Protein AF-A0A534E4X6-F1 (afdb_monomer_lite)

Secondary structure (DSSP, 8-state):
-HHHHHHHHHHHHHHHHHHHHHHHHHHHT---HHHHHHT--HHHHHHHHHHHHHTTS-HHHHHHHHHS-TTHHHHHHHHHHHHHHHHHHHHTT-HHHHHHHHHHHHHHHHHHHHHHHTT-

Structure (mmCIF, N/CA/C/O backbone):
data_AF-A0A534E4X6-F1
#
_entry.id   AF-A0A534E4X6-F1
#
loop_
_atom_site.group_PDB
_atom_site.id
_atom_site.type_symbol
_atom_site.label_atom_id
_atom_site.label_alt_id
_atom_site.label_comp_id
_atom_site.label_asym_id
_atom_site.label_entity_id
_atom_site.label_seq_id
_atom_site.pdbx_PDB_ins_code
_atom_site.Cartn_x
_atom_site.Cartn_y
_atom_site.Cartn_z
_atom_site.occupancy
_atom_site.B_iso_or_equiv
_atom_site.auth_seq_id
_atom_site.auth_comp_id
_atom_site.auth_asym_id
_atom_site.auth_atom_id
_atom_site.pdbx_PDB_model_num
ATOM 1 N N . LEU A 1 1 ? 14.906 -13.071 -21.794 1.00 52.59 1 LEU A N 1
ATOM 2 C CA . LEU A 1 1 ? 15.607 -12.739 -20.536 1.00 52.59 1 LEU A CA 1
ATOM 3 C C . LEU A 1 1 ? 15.010 -11.448 -19.985 1.00 52.59 1 LEU A C 1
ATOM 5 O O . LEU A 1 1 ? 14.473 -11.497 -18.891 1.00 52.59 1 LEU A O 1
ATOM 9 N N . ASP A 1 2 ? 14.875 -10.415 -20.819 1.00 65.81 2 ASP A N 1
ATOM 10 C CA . ASP A 1 2 ? 14.233 -9.127 -20.490 1.00 65.81 2 ASP A CA 1
ATOM 11 C C . ASP A 1 2 ? 12.838 -9.220 -19.836 1.00 65.81 2 ASP A C 1
ATOM 13 O O . ASP A 1 2 ? 12.591 -8.558 -18.834 1.00 65.81 2 ASP A O 1
ATOM 17 N N . ASP A 1 3 ? 11.932 -10.080 -20.322 1.00 69.00 3 ASP A N 1
ATOM 18 C CA . ASP A 1 3 ? 10.583 -10.203 -19.734 1.00 69.00 3 ASP A CA 1
ATOM 19 C C . ASP A 1 3 ? 10.567 -10.785 -18.314 1.00 69.00 3 ASP A C 1
ATOM 21 O O . ASP A 1 3 ? 9.696 -10.452 -17.509 1.00 69.00 3 ASP A O 1
ATOM 25 N N . HIS A 1 4 ? 11.515 -11.670 -18.003 1.00 72.75 4 HIS A N 1
ATOM 26 C CA . HIS A 1 4 ? 11.603 -12.308 -16.693 1.00 72.75 4 HIS A CA 1
ATOM 27 C C . HIS A 1 4 ? 12.155 -11.330 -15.654 1.00 72.75 4 HIS A C 1
ATOM 29 O O . HIS A 1 4 ? 11.580 -11.189 -14.574 1.00 72.75 4 HIS A O 1
ATOM 35 N N . ASP A 1 5 ? 13.212 -10.602 -16.011 1.00 69.12 5 ASP A N 1
ATOM 36 C CA . ASP A 1 5 ? 13.829 -9.604 -15.137 1.00 69.12 5 ASP A CA 1
ATOM 37 C C . ASP A 1 5 ? 12.888 -8.411 -14.920 1.00 69.12 5 ASP A C 1
ATOM 39 O O . ASP A 1 5 ? 12.752 -7.930 -13.794 1.00 69.12 5 ASP A O 1
ATOM 43 N N . ARG A 1 6 ? 12.120 -8.027 -15.951 1.00 70.94 6 ARG A N 1
ATOM 44 C CA . ARG A 1 6 ? 11.028 -7.049 -15.848 1.00 70.94 6 ARG A CA 1
ATOM 45 C C . ARG A 1 6 ? 9.945 -7.485 -14.865 1.00 70.94 6 ARG A C 1
ATOM 47 O O . ARG A 1 6 ? 9.512 -6.692 -14.032 1.00 70.94 6 ARG A O 1
ATOM 54 N N . LEU A 1 7 ? 9.498 -8.739 -14.938 1.00 76.06 7 LEU A N 1
ATOM 55 C CA . LEU A 1 7 ? 8.456 -9.253 -14.046 1.00 76.06 7 LEU A CA 1
ATOM 56 C C . LEU A 1 7 ? 8.944 -9.341 -12.592 1.00 76.06 7 LEU A C 1
ATOM 58 O O . LEU A 1 7 ? 8.198 -9.006 -11.672 1.00 76.06 7 LEU A O 1
A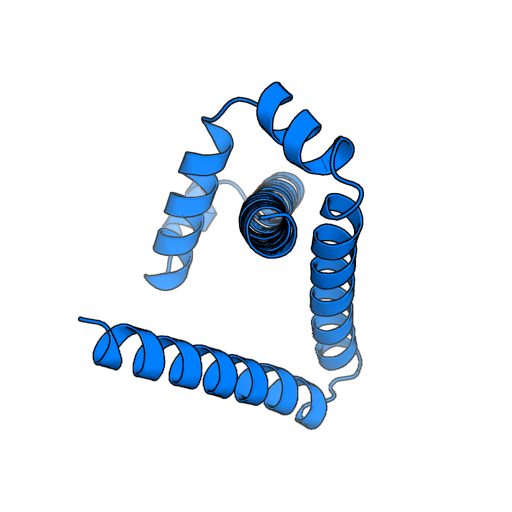TOM 62 N N . ILE A 1 8 ? 10.193 -9.759 -12.378 1.00 75.75 8 ILE A N 1
ATOM 63 C CA . ILE A 1 8 ? 10.810 -9.784 -11.047 1.00 75.75 8 ILE A CA 1
ATOM 64 C C . ILE A 1 8 ? 10.920 -8.370 -10.481 1.00 75.75 8 ILE A C 1
ATOM 66 O O . ILE A 1 8 ? 10.490 -8.142 -9.350 1.00 75.75 8 ILE A O 1
ATOM 70 N N . ALA A 1 9 ? 11.428 -7.420 -11.269 1.00 74.44 9 ALA A N 1
ATOM 71 C CA . ALA A 1 9 ? 11.519 -6.019 -10.879 1.00 74.44 9 ALA A CA 1
ATOM 72 C C . ALA A 1 9 ? 10.148 -5.437 -10.515 1.00 74.44 9 ALA A C 1
ATOM 74 O O . ALA A 1 9 ? 10.013 -4.795 -9.477 1.00 74.44 9 ALA A O 1
ATOM 75 N N . TYR A 1 10 ? 9.118 -5.729 -11.311 1.00 73.31 10 TYR A N 1
ATOM 76 C CA . TYR A 1 10 ? 7.752 -5.281 -11.052 1.00 73.31 10 TYR A CA 1
ATOM 77 C C . TYR A 1 10 ? 7.193 -5.848 -9.738 1.00 73.31 10 TYR A C 1
ATOM 79 O O . TYR A 1 10 ? 6.637 -5.111 -8.926 1.00 73.31 10 TYR A O 1
ATOM 87 N N . VAL A 1 11 ? 7.337 -7.157 -9.502 1.00 79.69 11 VAL A N 1
ATOM 88 C CA . VAL A 1 11 ? 6.803 -7.812 -8.295 1.00 79.69 11 VAL A CA 1
ATOM 89 C C . VAL A 1 11 ? 7.547 -7.358 -7.040 1.00 79.69 11 VAL A C 1
ATOM 91 O O . VAL A 1 11 ? 6.908 -7.085 -6.021 1.00 79.69 11 VAL A O 1
ATOM 94 N N . LEU A 1 12 ? 8.877 -7.252 -7.109 1.00 79.25 12 LEU A N 1
ATOM 95 C CA . LEU A 1 12 ? 9.684 -6.740 -6.005 1.00 79.25 12 LEU A CA 1
ATOM 96 C C . LEU A 1 12 ? 9.355 -5.269 -5.740 1.00 79.25 12 LEU A C 1
ATOM 98 O O . LEU A 1 12 ? 9.016 -4.935 -4.606 1.00 79.25 12 LEU A O 1
ATOM 102 N N . GLY A 1 13 ? 9.376 -4.410 -6.760 1.00 84.12 13 GLY A N 1
ATOM 103 C CA . GLY A 1 13 ? 9.045 -2.988 -6.635 1.00 84.12 13 GLY A CA 1
ATOM 104 C C . GLY A 1 13 ? 7.668 -2.766 -6.010 1.00 84.12 13 GLY A C 1
ATOM 105 O O . GLY A 1 13 ? 7.549 -2.043 -5.018 1.00 84.12 13 GLY A O 1
ATOM 106 N N . LEU A 1 14 ? 6.648 -3.486 -6.491 1.00 88.75 14 LEU A N 1
ATOM 107 C CA . LEU A 1 14 ? 5.281 -3.400 -5.974 1.00 88.75 14 LEU A CA 1
ATOM 108 C C . LEU A 1 14 ? 5.175 -3.821 -4.500 1.00 88.75 14 LEU A C 1
ATOM 110 O O . LEU A 1 14 ? 4.545 -3.125 -3.703 1.00 88.75 14 LEU A O 1
ATOM 114 N N . SER A 1 15 ? 5.777 -4.955 -4.126 1.00 89.19 15 SER A N 1
ATOM 115 C CA . SER A 1 15 ? 5.681 -5.486 -2.759 1.00 89.19 15 SER A CA 1
ATOM 116 C C . SER A 1 15 ? 6.339 -4.557 -1.738 1.00 89.19 15 SER A C 1
ATOM 118 O O . SER A 1 15 ? 5.773 -4.310 -0.671 1.00 89.19 15 SER A O 1
ATOM 120 N N . HIS A 1 16 ? 7.512 -4.004 -2.056 1.00 91.31 16 HIS A N 1
ATOM 121 C CA . HIS A 1 16 ? 8.195 -3.070 -1.159 1.00 91.31 16 HIS A CA 1
ATOM 122 C C . HIS A 1 16 ? 7.462 -1.732 -1.096 1.00 91.31 16 HIS A C 1
ATOM 124 O O . HIS A 1 16 ? 7.225 -1.232 0.001 1.00 91.31 16 HIS A O 1
ATOM 130 N N . ALA A 1 17 ? 7.015 -1.197 -2.239 1.00 92.06 17 ALA A N 1
ATOM 131 C CA . ALA A 1 17 ? 6.244 0.045 -2.284 1.00 92.06 17 ALA A CA 1
ATOM 132 C C . ALA A 1 17 ? 4.985 -0.024 -1.410 1.00 92.06 17 ALA A C 1
ATOM 134 O O . ALA A 1 17 ? 4.724 0.895 -0.635 1.00 92.06 17 ALA A O 1
ATOM 135 N N . LEU A 1 18 ? 4.237 -1.131 -1.491 1.00 95.06 18 LEU A N 1
ATOM 136 C CA . LEU A 1 18 ? 3.045 -1.352 -0.672 1.00 95.06 18 LEU A CA 1
ATOM 137 C C . LEU A 1 18 ? 3.369 -1.305 0.824 1.00 95.06 18 LEU A C 1
ATOM 139 O O . LEU A 1 18 ? 2.666 -0.641 1.581 1.00 95.06 18 LEU A O 1
ATOM 143 N N . ASN A 1 19 ? 4.422 -2.002 1.252 1.00 95.00 19 ASN A N 1
ATOM 144 C CA . ASN A 1 19 ? 4.795 -2.055 2.663 1.00 95.00 19 ASN A CA 1
ATOM 145 C C . ASN A 1 19 ? 5.323 -0.712 3.174 1.00 95.00 19 ASN A C 1
ATOM 147 O O . ASN A 1 19 ? 4.957 -0.317 4.279 1.00 95.00 19 ASN A O 1
ATOM 151 N N . ILE A 1 20 ? 6.105 0.005 2.360 1.00 93.94 20 ILE A N 1
ATOM 152 C CA . ILE A 1 20 ? 6.582 1.355 2.681 1.00 93.94 20 ILE A CA 1
ATOM 153 C C . ILE A 1 20 ? 5.398 2.303 2.861 1.00 93.94 20 ILE A C 1
ATOM 155 O O . ILE A 1 20 ? 5.263 2.925 3.911 1.00 93.94 20 ILE A O 1
ATOM 159 N N . ALA A 1 21 ? 4.480 2.350 1.893 1.00 94.31 21 ALA A N 1
ATOM 160 C CA . ALA A 1 21 ? 3.276 3.170 2.000 1.00 94.31 21 ALA A CA 1
ATOM 161 C C . ALA A 1 21 ? 2.431 2.797 3.233 1.00 94.31 21 ALA A C 1
ATOM 163 O O . ALA A 1 21 ? 1.923 3.678 3.927 1.00 94.31 21 ALA A O 1
ATOM 164 N N . PHE A 1 22 ? 2.310 1.500 3.531 1.00 94.00 22 PHE A N 1
ATOM 165 C CA . PHE A 1 22 ? 1.554 1.000 4.676 1.00 94.00 22 PHE A CA 1
ATOM 166 C C . PHE A 1 22 ? 2.146 1.446 6.018 1.00 94.00 22 PHE A C 1
ATOM 168 O O . PHE A 1 22 ? 1.425 2.040 6.823 1.00 94.00 22 PHE A O 1
ATOM 175 N N . PHE A 1 23 ? 3.438 1.207 6.275 1.00 92.31 23 PHE A N 1
ATOM 176 C CA . PHE A 1 23 ? 4.030 1.613 7.553 1.00 92.31 23 PHE A CA 1
ATOM 177 C C . PHE A 1 23 ? 4.149 3.137 7.678 1.00 92.31 23 PHE A C 1
ATOM 179 O O . PHE A 1 23 ? 4.058 3.649 8.793 1.00 92.31 23 PHE A O 1
ATOM 186 N N . THR A 1 24 ? 4.293 3.871 6.566 1.00 93.38 24 THR A N 1
ATOM 187 C CA . THR A 1 24 ? 4.291 5.341 6.573 1.00 93.38 24 THR A CA 1
ATOM 188 C C . THR A 1 24 ? 2.925 5.865 6.996 1.00 93.38 24 THR A C 1
ATOM 190 O O . THR A 1 24 ? 2.846 6.661 7.927 1.00 93.38 24 THR A O 1
ATOM 193 N N . ALA A 1 25 ? 1.839 5.353 6.406 1.00 92.12 25 ALA A N 1
ATOM 194 C CA . ALA A 1 25 ? 0.483 5.736 6.795 1.00 92.12 25 ALA A CA 1
ATOM 195 C C . ALA A 1 25 ? 0.189 5.413 8.271 1.00 92.12 25 ALA A C 1
ATOM 197 O O . ALA A 1 25 ? -0.447 6.209 8.962 1.00 92.12 25 ALA A O 1
ATOM 198 N N . LEU A 1 26 ? 0.676 4.275 8.781 1.00 88.75 26 LEU A N 1
ATOM 199 C CA . LEU A 1 26 ? 0.559 3.935 10.202 1.00 88.75 26 LEU A CA 1
ATOM 200 C C . LEU A 1 26 ? 1.327 4.921 11.090 1.00 88.75 26 LEU A C 1
ATOM 202 O O . LEU A 1 26 ? 0.753 5.435 12.050 1.00 88.75 26 LEU A O 1
ATOM 206 N N . ALA A 1 27 ? 2.589 5.210 10.768 1.00 88.69 27 ALA A N 1
ATOM 207 C CA . ALA A 1 27 ? 3.420 6.131 11.539 1.00 88.69 27 ALA A CA 1
ATOM 208 C C . ALA A 1 27 ? 2.840 7.557 11.566 1.00 88.69 27 ALA A C 1
ATOM 210 O O . ALA A 1 27 ? 2.861 8.214 12.606 1.00 88.69 27 ALA A O 1
ATOM 211 N N . GLU A 1 28 ? 2.277 8.017 10.447 1.00 90.25 28 GLU A N 1
ATOM 212 C CA . GLU A 1 28 ? 1.682 9.352 10.308 1.00 90.25 28 GLU A CA 1
ATOM 213 C C . GLU A 1 28 ? 0.265 9.458 10.890 1.00 90.25 28 GLU A C 1
ATOM 215 O O . GLU A 1 28 ? -0.181 10.558 11.213 1.00 90.25 28 GLU A O 1
ATOM 220 N N . SER A 1 29 ? -0.440 8.337 11.082 1.00 83.62 29 SER A N 1
ATOM 221 C CA . SER A 1 29 ? -1.795 8.330 11.657 1.00 83.62 29 SER A CA 1
ATOM 222 C C . SER A 1 29 ? -1.862 8.846 13.100 1.00 83.62 29 SER A C 1
ATOM 224 O O . SER A 1 29 ? -2.940 9.184 13.587 1.00 83.62 29 SER A O 1
ATOM 226 N N . GLY A 1 30 ? -0.725 8.884 13.806 1.00 73.00 30 GLY A N 1
ATOM 227 C CA . GLY A 1 30 ? -0.657 9.245 15.222 1.00 73.00 30 GLY A CA 1
ATOM 228 C C . GLY A 1 30 ? -1.221 8.178 16.169 1.00 73.00 30 GLY A C 1
ATOM 229 O O . GLY A 1 30 ? -1.222 8.387 17.384 1.00 73.00 30 GLY A O 1
ATOM 230 N N . GLU A 1 31 ? -1.676 7.029 15.655 1.00 72.31 31 GLU A N 1
ATOM 231 C CA . GLU A 1 31 ? -2.061 5.889 16.485 1.00 72.31 31 GLU A CA 1
ATOM 232 C C . GLU A 1 31 ? -0.810 5.246 17.098 1.00 72.31 31 GLU A C 1
ATOM 234 O O . GLU A 1 31 ? 0.142 4.874 16.412 1.00 72.31 31 GLU A O 1
ATOM 239 N N . ALA A 1 32 ? -0.794 5.109 18.424 1.00 63.34 32 ALA A N 1
ATOM 240 C CA . ALA A 1 32 ? 0.352 4.540 19.119 1.00 63.34 32 ALA A CA 1
ATOM 241 C C . ALA A 1 32 ? 0.494 3.041 18.787 1.00 63.34 32 ALA A C 1
ATOM 243 O O . ALA A 1 32 ? -0.468 2.282 18.925 1.00 63.34 32 ALA A O 1
ATOM 244 N N . ALA A 1 33 ? 1.707 2.587 18.451 1.00 62.78 33 ALA A N 1
ATOM 245 C CA . ALA A 1 33 ? 2.012 1.173 18.188 1.00 62.78 33 ALA A CA 1
ATOM 246 C C . ALA A 1 33 ? 1.461 0.183 19.251 1.00 62.78 33 ALA A C 1
ATOM 248 O O . ALA A 1 33 ? 0.925 -0.857 18.864 1.00 62.78 33 ALA A O 1
ATOM 249 N N . PRO A 1 34 ? 1.469 0.494 20.569 1.00 61.62 34 PRO A N 1
ATOM 250 C CA . PRO A 1 34 ? 0.860 -0.372 21.584 1.00 61.62 34 PRO A CA 1
ATOM 251 C C . PRO A 1 34 ? -0.661 -0.536 21.450 1.00 61.62 34 PRO A C 1
ATOM 253 O O . PRO A 1 34 ? -1.205 -1.564 21.842 1.00 61.62 34 PRO A O 1
ATOM 256 N N . LYS A 1 35 ? -1.359 0.468 20.912 1.00 65.50 35 LYS A N 1
ATOM 257 C CA . LYS A 1 35 ? -2.816 0.464 20.733 1.00 65.50 35 LYS A CA 1
ATOM 258 C C . LYS A 1 35 ? -3.217 -0.328 19.485 1.00 65.50 35 LYS A C 1
ATOM 260 O O . LYS A 1 35 ? -4.185 -1.079 19.534 1.00 65.50 35 LYS A O 1
ATOM 265 N N . LEU A 1 36 ? -2.417 -0.248 18.418 1.00 66.62 36 LEU A N 1
ATOM 266 C CA . LEU A 1 36 ? -2.569 -1.085 17.221 1.00 66.62 36 LEU A CA 1
ATOM 267 C C . LEU A 1 36 ? -2.364 -2.575 17.539 1.00 66.62 36 LEU A C 1
ATOM 269 O O . LEU A 1 36 ? -3.170 -3.400 17.119 1.00 66.62 36 LEU A O 1
ATOM 273 N N . ALA A 1 37 ? -1.362 -2.910 18.361 1.00 62.94 37 ALA A N 1
ATOM 274 C CA . ALA A 1 37 ? -1.118 -4.284 18.809 1.00 62.94 37 ALA A CA 1
ATOM 275 C C . ALA A 1 37 ? -2.281 -4.872 19.636 1.00 62.94 37 ALA A C 1
ATOM 277 O O . ALA A 1 37 ? -2.532 -6.072 19.591 1.00 62.94 37 ALA A O 1
ATOM 278 N N . GLN A 1 38 ? -3.026 -4.039 20.373 1.00 64.44 38 GLN A N 1
ATOM 279 C CA . GLN A 1 38 ? -4.204 -4.478 21.138 1.00 64.44 38 GLN A CA 1
ATOM 280 C C . GLN A 1 38 ? -5.457 -4.673 20.276 1.00 64.44 38 GLN A C 1
ATOM 282 O O . GLN A 1 38 ? -6.354 -5.418 20.664 1.00 64.44 38 GLN A O 1
ATOM 287 N N . MET A 1 39 ? -5.532 -4.016 19.118 1.00 63.78 39 MET A N 1
ATOM 288 C CA . MET A 1 39 ? -6.640 -4.143 18.162 1.00 63.78 39 MET A CA 1
ATOM 289 C C . MET A 1 39 ? -6.385 -5.228 17.111 1.00 63.78 39 MET A C 1
ATOM 291 O O . MET A 1 39 ? -7.132 -5.332 16.135 1.00 63.78 39 MET A O 1
ATOM 295 N N . SER A 1 40 ? -5.317 -6.007 17.286 1.00 63.31 40 SER A N 1
ATOM 296 C CA . SER A 1 40 ? -4.800 -6.814 16.204 1.00 63.31 40 SER A CA 1
ATOM 297 C C . SER A 1 40 ? -5.712 -7.983 15.851 1.00 63.31 40 SER A C 1
ATOM 299 O O . SER A 1 40 ? -6.178 -8.745 16.700 1.00 63.31 40 SER A O 1
ATOM 301 N N . SER A 1 41 ? -5.973 -8.101 14.554 1.00 78.88 41 SER A N 1
ATOM 302 C CA . SER A 1 41 ? -6.577 -9.282 13.953 1.00 78.88 41 SER A CA 1
ATOM 303 C C . SER A 1 41 ? -5.472 -10.139 13.349 1.00 78.88 41 SER A C 1
ATOM 305 O O . SER A 1 41 ? -4.441 -9.619 12.929 1.00 78.88 41 SER A O 1
ATOM 307 N N . THR A 1 42 ? -5.722 -11.439 13.196 1.00 84.19 42 THR A N 1
ATOM 308 C CA . THR A 1 42 ? -4.758 -12.378 12.594 1.00 84.19 42 THR A CA 1
ATOM 309 C C . THR A 1 42 ? -4.231 -11.924 11.228 1.00 84.19 42 THR A C 1
ATOM 311 O O . THR A 1 42 ? -3.088 -12.202 10.883 1.00 84.19 42 THR A O 1
ATOM 314 N N . THR A 1 43 ? -5.045 -11.212 10.441 1.00 86.69 43 THR A N 1
ATOM 315 C CA . THR A 1 43 ? -4.631 -10.675 9.133 1.00 86.69 43 THR A CA 1
ATOM 316 C C . THR A 1 43 ? -3.775 -9.417 9.270 1.00 86.69 43 THR A C 1
ATOM 318 O O . THR A 1 43 ? -2.826 -9.240 8.510 1.00 86.69 43 THR A O 1
ATOM 321 N N . PHE A 1 44 ? -4.090 -8.549 10.235 1.00 87.19 44 PHE A N 1
ATOM 322 C CA . PHE A 1 44 ? -3.312 -7.337 10.483 1.00 87.19 44 PHE A CA 1
ATOM 323 C C . PHE A 1 44 ? -1.913 -7.669 11.014 1.00 87.19 44 PHE A C 1
ATOM 325 O O . PHE A 1 44 ? -0.943 -7.134 10.483 1.00 87.19 44 PHE A O 1
ATOM 332 N N . ASP A 1 45 ? -1.797 -8.604 11.965 1.00 87.62 45 ASP A N 1
ATOM 333 C CA . ASP A 1 45 ? -0.498 -9.091 12.456 1.00 87.62 45 ASP A CA 1
ATOM 334 C C . ASP A 1 45 ? 0.367 -9.633 11.316 1.00 87.62 45 ASP A C 1
ATOM 336 O O . ASP A 1 45 ? 1.514 -9.225 11.155 1.00 87.62 45 ASP A O 1
ATOM 340 N N . ALA A 1 46 ? -0.204 -10.486 10.459 1.00 91.50 46 ALA A N 1
ATOM 341 C CA . ALA A 1 46 ? 0.529 -11.052 9.331 1.00 91.50 46 ALA A CA 1
ATOM 342 C C . ALA A 1 46 ? 1.059 -9.968 8.373 1.00 91.50 46 ALA A C 1
ATOM 344 O O . ALA A 1 46 ? 2.183 -10.074 7.878 1.00 91.50 46 ALA A O 1
ATOM 345 N N . GLN A 1 47 ? 0.276 -8.914 8.118 1.00 92.56 47 GLN A N 1
ATOM 346 C CA . GLN A 1 47 ? 0.718 -7.791 7.290 1.00 92.56 47 GLN A CA 1
ATOM 347 C C . GLN A 1 47 ? 1.798 -6.956 7.991 1.00 92.56 47 GLN A C 1
ATOM 349 O O . GLN A 1 47 ? 2.774 -6.554 7.354 1.00 92.56 47 GLN A O 1
ATOM 354 N N . LEU A 1 48 ? 1.655 -6.715 9.296 1.00 90.75 48 LEU A N 1
ATOM 355 C CA . LEU A 1 48 ? 2.640 -5.987 10.090 1.00 90.75 48 LEU A CA 1
ATOM 356 C C . LEU A 1 48 ? 3.977 -6.738 10.168 1.00 90.75 48 LEU A C 1
ATOM 358 O O . LEU A 1 48 ? 5.029 -6.104 10.107 1.00 90.75 48 LEU A O 1
ATOM 362 N N . ASP A 1 49 ? 3.960 -8.069 10.213 1.00 92.00 49 ASP A N 1
ATOM 363 C CA . ASP A 1 49 ? 5.164 -8.905 10.161 1.00 92.00 49 ASP A CA 1
ATOM 364 C C . ASP A 1 49 ? 5.891 -8.804 8.812 1.00 92.00 49 ASP A C 1
ATOM 366 O O . ASP A 1 49 ? 7.122 -8.865 8.743 1.00 92.00 49 ASP A O 1
ATOM 370 N N . VAL A 1 50 ? 5.157 -8.669 7.703 1.00 94.38 50 VAL A N 1
ATOM 371 C CA . VAL A 1 50 ? 5.761 -8.411 6.384 1.00 94.38 50 VAL A CA 1
ATOM 372 C C . VAL A 1 50 ? 6.367 -7.008 6.350 1.00 94.38 50 VAL A C 1
ATOM 374 O O . VAL A 1 50 ? 7.533 -6.862 5.986 1.00 94.38 50 VAL A O 1
ATOM 377 N N . ALA A 1 51 ? 5.623 -5.995 6.796 1.00 93.31 51 ALA A N 1
ATOM 378 C CA . ALA A 1 51 ? 6.093 -4.612 6.810 1.00 93.31 51 ALA A CA 1
ATOM 379 C C . ALA A 1 51 ? 7.325 -4.422 7.713 1.00 93.31 51 ALA A C 1
ATOM 381 O O . ALA A 1 51 ? 8.275 -3.745 7.329 1.00 93.31 51 ALA A O 1
ATOM 382 N N . SER A 1 52 ? 7.344 -5.079 8.877 1.00 92.44 52 SER A N 1
ATOM 383 C CA . SER A 1 52 ? 8.472 -5.070 9.818 1.00 92.44 52 SER A CA 1
ATOM 384 C C . SER A 1 52 ? 9.748 -5.648 9.213 1.00 92.44 52 SER A C 1
ATOM 386 O O . SER A 1 52 ? 10.833 -5.148 9.497 1.00 92.44 52 SER A O 1
ATOM 388 N N . ARG A 1 53 ? 9.631 -6.689 8.377 1.00 94.50 53 ARG A N 1
ATOM 389 C CA . ARG A 1 53 ? 10.777 -7.265 7.659 1.00 94.50 53 ARG A CA 1
ATOM 390 C C . ARG A 1 53 ? 11.317 -6.299 6.611 1.00 94.50 53 ARG A C 1
ATOM 392 O O . ARG A 1 53 ? 12.510 -6.028 6.626 1.00 94.50 53 ARG A O 1
ATOM 399 N N . VAL A 1 54 ? 10.438 -5.710 5.796 1.00 93.88 54 VAL A N 1
ATOM 400 C CA . VAL A 1 54 ? 10.823 -4.696 4.796 1.00 93.88 54 VAL A CA 1
ATOM 401 C C . VAL A 1 54 ? 11.524 -3.498 5.448 1.00 93.88 54 VAL A C 1
ATOM 403 O O . VAL A 1 54 ? 12.525 -3.010 4.937 1.00 93.88 54 VAL A O 1
ATOM 406 N N . ALA A 1 55 ? 11.051 -3.047 6.612 1.00 93.19 55 ALA A N 1
ATOM 407 C CA . ALA A 1 55 ? 11.648 -1.921 7.333 1.00 93.19 55 ALA A CA 1
ATOM 408 C C . ALA A 1 55 ? 13.070 -2.186 7.878 1.00 93.19 55 ALA A C 1
ATOM 410 O O . ALA A 1 55 ? 13.754 -1.238 8.257 1.00 93.19 55 ALA A O 1
ATOM 411 N N . GLN A 1 56 ? 13.511 -3.448 7.955 1.00 94.81 56 GLN A N 1
ATOM 412 C CA . GLN A 1 56 ? 14.845 -3.834 8.444 1.00 94.81 56 GLN A CA 1
ATOM 413 C C . GLN A 1 56 ? 15.872 -4.040 7.323 1.00 94.81 56 GLN A C 1
ATOM 415 O O . GLN A 1 56 ? 17.050 -4.272 7.594 1.00 94.81 56 GLN A O 1
ATOM 420 N N . GLU A 1 57 ? 15.437 -3.996 6.072 1.00 92.94 57 GLU A N 1
ATOM 421 C CA . GLU A 1 57 ? 16.291 -4.188 4.907 1.00 92.94 57 GLU A CA 1
ATOM 422 C C . GLU A 1 57 ? 16.930 -2.850 4.458 1.00 92.94 57 GLU A C 1
ATOM 424 O O . GLU A 1 57 ? 16.645 -1.796 5.024 1.00 92.94 57 GLU A O 1
ATOM 429 N N . SER A 1 58 ? 17.845 -2.864 3.475 1.00 92.88 58 SER A N 1
ATOM 430 C CA . SER A 1 58 ? 18.618 -1.662 3.092 1.00 92.88 58 SER A CA 1
ATOM 431 C C . SER A 1 58 ? 17.751 -0.604 2.387 1.00 92.88 58 SER A C 1
ATOM 433 O O . SER A 1 58 ? 17.232 -0.875 1.299 1.00 92.88 58 SER A O 1
ATOM 435 N N . PRO A 1 59 ? 17.646 0.623 2.937 1.00 90.94 59 PRO A N 1
ATOM 436 C CA . PRO A 1 59 ? 16.922 1.717 2.291 1.00 90.94 59 PRO A CA 1
ATOM 437 C C . PRO A 1 59 ? 17.521 2.121 0.941 1.00 90.94 59 PRO A C 1
ATOM 439 O O . PRO A 1 59 ? 16.780 2.421 0.007 1.00 90.94 59 PRO A O 1
ATOM 442 N N . GLU A 1 60 ? 18.849 2.107 0.822 1.00 89.25 60 GLU A N 1
ATOM 443 C CA . GLU A 1 60 ? 19.572 2.467 -0.401 1.00 89.25 60 GLU A CA 1
ATOM 444 C C . GLU A 1 60 ? 19.260 1.480 -1.525 1.00 89.25 60 GLU A C 1
ATOM 446 O O . GLU A 1 60 ? 18.900 1.896 -2.624 1.00 89.25 60 GLU A O 1
ATOM 451 N N . LEU A 1 61 ? 19.298 0.177 -1.224 1.00 84.69 61 LEU A N 1
ATOM 452 C CA . LEU A 1 61 ? 18.947 -0.867 -2.182 1.00 84.69 61 LEU A CA 1
ATOM 453 C C . LEU A 1 61 ? 17.509 -0.707 -2.688 1.00 84.69 61 LEU A C 1
ATOM 455 O O . LEU A 1 61 ? 17.253 -0.868 -3.880 1.00 84.69 61 LEU A O 1
ATOM 459 N N . TYR A 1 62 ? 16.556 -0.370 -1.817 1.00 84.19 62 TYR A N 1
ATOM 460 C CA . TYR A 1 62 ? 15.179 -0.171 -2.269 1.00 84.19 62 TYR A CA 1
ATOM 461 C C . TYR A 1 62 ? 14.956 1.127 -3.005 1.00 84.19 62 TYR A C 1
ATOM 463 O O . TYR A 1 62 ? 14.171 1.139 -3.950 1.00 84.19 62 TYR A O 1
ATOM 471 N N . TYR A 1 63 ? 15.650 2.195 -2.629 1.00 86.25 63 TYR A N 1
ATOM 472 C CA . TYR A 1 63 ? 15.649 3.397 -3.441 1.00 86.25 63 TYR A CA 1
ATOM 473 C C . TYR A 1 63 ? 16.144 3.078 -4.854 1.00 86.25 63 TYR A C 1
ATOM 475 O O . TYR A 1 63 ? 15.486 3.454 -5.820 1.00 86.25 63 TYR A O 1
ATOM 483 N N . GLU A 1 64 ? 17.233 2.322 -4.992 1.00 82.19 64 GLU A N 1
ATOM 484 C CA . GLU A 1 64 ? 17.744 1.861 -6.286 1.00 82.19 64 GLU A CA 1
ATOM 485 C C . GLU A 1 64 ? 16.724 0.991 -7.035 1.00 82.19 64 GLU A C 1
ATOM 487 O O . GLU A 1 64 ? 16.418 1.279 -8.189 1.00 82.19 64 GLU A O 1
ATOM 492 N N . ILE A 1 65 ? 16.116 -0.009 -6.386 1.00 77.69 65 ILE A N 1
ATOM 493 C CA . ILE A 1 65 ? 15.082 -0.864 -7.002 1.00 77.69 65 ILE A CA 1
ATOM 494 C C . ILE A 1 65 ? 13.890 -0.035 -7.511 1.00 77.69 65 ILE A C 1
ATOM 496 O O . ILE A 1 65 ? 13.370 -0.320 -8.591 1.00 77.69 65 ILE A O 1
ATOM 500 N N . GLN A 1 66 ? 13.463 0.982 -6.757 1.00 77.06 66 GLN A N 1
ATOM 501 C CA . GLN A 1 66 ? 12.329 1.840 -7.118 1.00 77.06 66 GLN A CA 1
ATOM 502 C C . GLN A 1 66 ? 12.682 2.893 -8.179 1.00 77.06 66 GLN A C 1
ATOM 504 O O . GLN A 1 66 ? 11.828 3.244 -8.991 1.00 77.06 66 GLN A O 1
ATOM 509 N N . SER A 1 67 ? 13.913 3.416 -8.174 1.00 76.81 67 SER A N 1
ATOM 510 C CA . SER A 1 67 ? 14.326 4.564 -8.999 1.00 76.81 67 SER A CA 1
ATOM 511 C C . SER A 1 67 ? 15.077 4.199 -10.281 1.00 76.81 67 SER A C 1
ATOM 513 O O . SER A 1 67 ? 15.015 4.965 -11.240 1.00 76.81 67 SER A O 1
ATOM 515 N N . LEU A 1 68 ? 15.775 3.058 -10.325 1.00 63.84 68 LEU A N 1
ATOM 516 C CA . LEU A 1 68 ? 16.677 2.687 -11.428 1.00 63.84 68 LEU A CA 1
ATOM 517 C C . LEU A 1 68 ? 16.074 1.704 -12.438 1.00 63.84 68 LEU A C 1
ATOM 51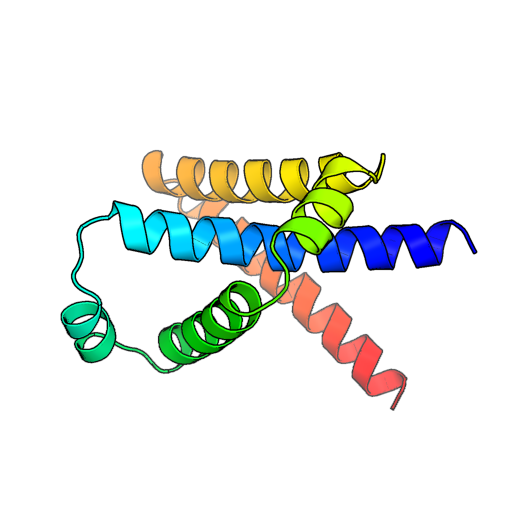9 O O . LEU A 1 68 ? 16.771 1.257 -13.345 1.00 63.84 68 LEU A O 1
ATOM 523 N N . ASN A 1 69 ? 14.789 1.374 -12.318 1.00 57.09 69 ASN A N 1
ATOM 524 C CA . ASN A 1 69 ? 14.090 0.585 -13.324 1.00 57.09 69 ASN A CA 1
ATOM 525 C C . ASN A 1 69 ? 13.124 1.479 -14.102 1.00 57.09 69 ASN A C 1
ATOM 527 O O . ASN A 1 69 ? 12.206 2.042 -13.508 1.00 57.09 69 ASN A O 1
ATOM 531 N N . ASP A 1 70 ? 13.237 1.500 -15.432 1.00 56.97 70 ASP A N 1
ATOM 532 C CA . ASP A 1 70 ? 12.201 2.058 -16.322 1.00 56.97 70 ASP A CA 1
ATOM 533 C C . ASP A 1 70 ? 10.812 1.437 -16.033 1.00 56.97 70 ASP A C 1
ATOM 535 O O . ASP A 1 70 ? 9.772 2.042 -16.278 1.00 56.97 70 ASP A O 1
ATOM 539 N N . TYR A 1 71 ? 10.801 0.247 -15.421 1.00 58.91 71 TYR A N 1
ATOM 540 C CA . TYR A 1 71 ? 9.621 -0.505 -14.985 1.00 58.91 71 TYR A CA 1
ATOM 541 C C . TYR A 1 71 ? 9.217 -0.276 -13.514 1.00 58.91 71 TYR A C 1
ATOM 543 O O . TYR A 1 71 ? 8.133 -0.686 -13.098 1.00 58.91 71 TYR A O 1
ATOM 551 N N . GLY A 1 72 ? 10.064 0.368 -12.702 1.00 62.84 72 GLY A N 1
ATOM 552 C CA . GLY A 1 72 ? 9.787 0.671 -11.292 1.00 62.84 72 GLY A CA 1
ATOM 553 C C . GLY A 1 72 ? 8.628 1.659 -11.174 1.00 62.84 72 GLY A C 1
ATOM 554 O O . GLY A 1 72 ? 7.698 1.447 -10.391 1.00 62.84 72 GLY A O 1
ATOM 555 N N . ALA A 1 73 ? 8.610 2.647 -12.074 1.00 73.94 73 ALA A N 1
ATOM 556 C CA . ALA A 1 73 ? 7.514 3.595 -12.231 1.00 73.94 73 ALA A CA 1
ATOM 557 C C . ALA A 1 73 ? 6.172 2.909 -12.546 1.00 73.94 73 ALA A C 1
ATOM 559 O O . ALA A 1 73 ? 5.151 3.311 -11.996 1.00 73.94 73 ALA A O 1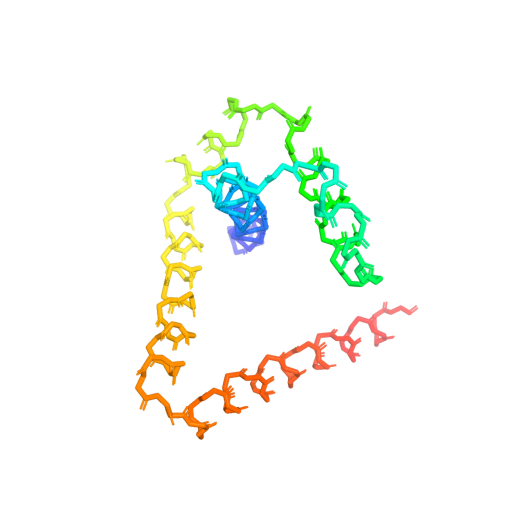
ATOM 560 N N . GLU A 1 74 ? 6.157 1.843 -13.359 1.00 81.12 74 GLU A N 1
ATOM 561 C CA . GLU A 1 74 ? 4.920 1.111 -13.675 1.00 81.12 74 GLU A CA 1
ATOM 562 C C . GLU A 1 74 ? 4.303 0.470 -12.426 1.00 81.12 74 GLU A C 1
ATOM 564 O O . GLU A 1 74 ? 3.086 0.508 -12.245 1.00 81.12 74 GLU A O 1
ATOM 569 N N . SER A 1 75 ? 5.132 -0.101 -11.545 1.00 83.12 75 SER A N 1
ATOM 570 C CA . SER A 1 75 ? 4.660 -0.747 -10.315 1.00 83.12 75 SER A CA 1
ATOM 571 C C . SER A 1 75 ? 4.103 0.258 -9.300 1.00 83.12 75 SER A C 1
ATOM 573 O O . SER A 1 75 ? 3.053 0.014 -8.699 1.00 83.12 75 SER A O 1
ATOM 575 N N . LEU A 1 76 ? 4.756 1.417 -9.163 1.00 87.50 76 LEU A N 1
ATOM 576 C CA . LEU A 1 76 ? 4.301 2.515 -8.309 1.00 87.50 76 LEU A CA 1
ATOM 577 C C . LEU A 1 76 ? 3.008 3.134 -8.836 1.00 87.50 76 LEU A C 1
ATOM 579 O O . LEU A 1 76 ? 2.071 3.356 -8.068 1.00 87.50 76 LEU A O 1
ATOM 583 N N . GLU A 1 77 ? 2.926 3.359 -10.145 1.00 89.00 77 GLU A N 1
ATOM 584 C CA . GLU A 1 77 ? 1.730 3.887 -10.795 1.00 89.00 77 GLU A CA 1
ATOM 585 C C . GLU A 1 77 ? 0.555 2.910 -10.656 1.00 89.00 77 GLU A C 1
ATOM 587 O O . GLU A 1 77 ? -0.548 3.304 -10.272 1.00 89.00 77 GLU A O 1
ATOM 592 N N . ALA A 1 78 ? 0.785 1.613 -10.878 1.00 90.31 78 ALA A N 1
ATOM 593 C CA . ALA A 1 78 ? -0.238 0.589 -10.694 1.00 90.31 78 ALA A CA 1
ATOM 594 C C . ALA A 1 78 ? -0.758 0.543 -9.247 1.00 90.31 78 ALA A C 1
ATOM 596 O O . ALA A 1 78 ? -1.974 0.455 -9.037 1.00 90.31 78 ALA A O 1
ATOM 597 N N . LEU A 1 79 ? 0.139 0.636 -8.258 1.00 92.69 79 LEU A N 1
ATOM 598 C CA . LEU A 1 79 ? -0.229 0.700 -6.843 1.00 92.69 79 LEU A CA 1
ATOM 599 C C . LEU A 1 79 ? -1.046 1.958 -6.531 1.00 92.69 79 LEU A C 1
ATOM 601 O O . LEU A 1 79 ? -2.124 1.856 -5.943 1.00 92.69 79 LEU A O 1
ATOM 605 N N . SER A 1 80 ? -0.566 3.124 -6.966 1.00 95.06 80 SER A N 1
ATOM 606 C CA . SER A 1 80 ? -1.231 4.417 -6.783 1.00 95.06 80 SER A CA 1
ATOM 607 C C . SER A 1 80 ? -2.657 4.395 -7.339 1.00 95.06 80 SER A C 1
ATOM 609 O O . SER A 1 80 ? -3.624 4.674 -6.626 1.00 95.06 80 SER A O 1
ATOM 611 N N . GLN A 1 81 ? -2.824 3.935 -8.581 1.00 96.38 81 GLN A N 1
ATOM 612 C CA . GLN A 1 81 ? -4.139 3.813 -9.205 1.00 96.38 81 GLN A CA 1
ATOM 613 C C . GLN A 1 81 ? -5.047 2.807 -8.489 1.00 96.38 81 GLN A C 1
ATOM 615 O O . GLN A 1 81 ? -6.262 3.004 -8.438 1.00 96.38 81 GLN A O 1
ATOM 620 N N . ALA A 1 82 ? -4.505 1.701 -7.971 1.00 96.94 82 ALA A N 1
ATOM 621 C CA . ALA A 1 82 ? -5.293 0.727 -7.220 1.00 96.94 82 ALA A CA 1
ATOM 622 C C . ALA A 1 82 ? -5.834 1.331 -5.914 1.00 96.94 82 ALA A C 1
ATOM 624 O O . ALA A 1 82 ? -7.021 1.173 -5.617 1.00 96.94 82 ALA A O 1
ATOM 625 N N . VAL A 1 83 ? -4.995 2.071 -5.182 1.00 97.25 83 VAL A N 1
ATOM 626 C CA . VAL A 1 83 ? -5.390 2.781 -3.957 1.00 97.25 83 VAL A CA 1
ATOM 627 C C . VAL A 1 83 ? -6.424 3.865 -4.261 1.00 97.25 83 VAL A C 1
ATOM 629 O O . VAL A 1 83 ? -7.434 3.943 -3.562 1.00 97.25 83 VAL A O 1
ATOM 632 N N . GLU A 1 84 ? -6.244 4.651 -5.326 1.00 98.25 84 GLU A N 1
ATOM 633 C CA . GLU A 1 84 ? -7.208 5.702 -5.677 1.00 98.25 84 GLU A CA 1
ATOM 634 C C . GLU A 1 84 ? -8.561 5.123 -6.107 1.00 98.25 84 GLU A C 1
ATOM 636 O O . GLU A 1 84 ? -9.598 5.632 -5.694 1.00 98.25 84 GLU A O 1
ATOM 641 N N . ARG A 1 85 ? -8.592 4.012 -6.858 1.00 98.19 85 ARG A N 1
ATOM 642 C CA . ARG A 1 85 ? -9.855 3.326 -7.203 1.00 98.19 85 ARG A CA 1
ATOM 643 C C . ARG A 1 85 ? -10.597 2.838 -5.961 1.00 98.19 85 ARG A C 1
ATOM 645 O O . ARG A 1 85 ? -11.812 3.005 -5.876 1.00 98.19 85 ARG A O 1
ATOM 652 N N . LEU A 1 86 ? -9.876 2.248 -5.006 1.00 98.12 86 LEU A N 1
ATOM 653 C CA . LEU A 1 86 ? -10.440 1.826 -3.723 1.00 98.12 86 LEU A CA 1
ATOM 654 C C . LEU A 1 86 ? -11.007 3.029 -2.959 1.00 98.12 86 LEU A C 1
ATOM 656 O O . LEU A 1 86 ? -12.160 3.002 -2.527 1.00 98.12 86 LEU A O 1
ATOM 660 N N . ARG A 1 87 ? -10.213 4.095 -2.825 1.00 98.19 87 ARG A N 1
ATOM 661 C CA . ARG A 1 87 ? -10.603 5.329 -2.137 1.00 98.19 87 ARG A CA 1
ATOM 662 C C . ARG A 1 87 ? -11.832 5.966 -2.781 1.00 98.19 87 ARG A C 1
ATOM 664 O O . ARG A 1 87 ? -12.772 6.305 -2.066 1.00 98.19 87 ARG A O 1
ATOM 671 N N . ALA A 1 88 ? -11.846 6.091 -4.105 1.00 98.38 88 ALA A N 1
ATOM 672 C CA . ALA A 1 88 ? -12.958 6.651 -4.858 1.00 98.38 88 ALA A CA 1
ATOM 673 C C . ALA A 1 88 ? -14.247 5.861 -4.615 1.00 98.38 88 ALA A C 1
ATOM 675 O O . ALA A 1 88 ? -15.240 6.471 -4.236 1.00 98.38 88 ALA A O 1
ATOM 676 N N . ALA A 1 89 ? -14.213 4.528 -4.737 1.00 98.50 89 ALA A N 1
ATOM 677 C CA . ALA A 1 89 ? -15.382 3.676 -4.509 1.00 98.50 89 ALA A CA 1
ATOM 678 C C . ALA A 1 89 ? -15.952 3.821 -3.086 1.00 98.50 89 ALA A C 1
ATOM 680 O O . ALA A 1 89 ? -17.165 3.873 -2.899 1.00 98.50 89 ALA A O 1
ATOM 681 N N . VAL A 1 90 ? -15.087 3.923 -2.071 1.00 98.12 90 VAL A N 1
ATOM 682 C CA . VAL A 1 90 ? -15.524 4.107 -0.678 1.00 98.12 90 VAL A CA 1
ATOM 683 C C . VAL A 1 90 ? -16.117 5.501 -0.457 1.00 98.12 90 VAL A C 1
ATOM 685 O O . VAL A 1 90 ? -17.196 5.618 0.121 1.00 98.12 90 VAL A O 1
ATOM 688 N N . LEU A 1 91 ? -15.444 6.558 -0.922 1.00 98.19 91 LEU A N 1
ATOM 689 C CA . LEU A 1 91 ? -15.887 7.941 -0.711 1.00 98.19 91 LEU A CA 1
ATOM 690 C C . LEU A 1 91 ? -17.153 8.290 -1.500 1.00 98.19 91 LEU A C 1
ATOM 692 O O . LEU A 1 91 ? -17.954 9.093 -1.025 1.00 98.19 91 LEU A O 1
ATOM 696 N N . SER A 1 92 ? -17.356 7.686 -2.672 1.00 98.19 92 SER A N 1
ATOM 697 C CA . SER A 1 92 ? -18.593 7.824 -3.447 1.00 98.19 92 SER A CA 1
ATOM 698 C C . SER A 1 92 ? -19.716 6.895 -2.974 1.00 98.19 92 SER A C 1
ATOM 700 O O . SER A 1 92 ? -20.811 6.949 -3.530 1.00 98.19 92 SER A O 1
ATOM 702 N N . GLN A 1 93 ? -19.463 6.049 -1.966 1.00 98.00 93 GLN A N 1
ATOM 703 C CA . GLN A 1 93 ? -20.371 4.988 -1.515 1.00 98.00 93 GLN A CA 1
ATOM 704 C C . GLN A 1 93 ? -20.798 4.034 -2.649 1.00 98.00 93 GLN A C 1
ATOM 706 O O . GLN A 1 93 ? -21.887 3.455 -2.617 1.00 98.00 93 GLN A O 1
ATOM 711 N N . ASP A 1 94 ? -19.932 3.845 -3.646 1.00 98.44 94 ASP A N 1
ATOM 712 C CA . ASP A 1 94 ? -20.149 2.944 -4.773 1.00 98.44 94 ASP A CA 1
ATOM 713 C C . ASP A 1 94 ? -19.839 1.497 -4.366 1.00 98.44 94 ASP A C 1
ATOM 715 O O . ASP A 1 94 ? -18.742 0.954 -4.548 1.00 98.44 94 ASP A O 1
ATOM 719 N N . HIS A 1 95 ? -20.850 0.868 -3.771 1.00 98.19 95 HIS A N 1
ATOM 720 C CA . HIS A 1 95 ? -20.795 -0.523 -3.339 1.00 98.19 95 HIS A CA 1
ATOM 721 C C . HIS A 1 95 ? -20.493 -1.486 -4.499 1.00 98.19 95 HIS A C 1
ATOM 723 O O . HIS A 1 95 ? -19.781 -2.474 -4.305 1.00 98.19 95 HIS A O 1
ATOM 729 N N . GLU A 1 96 ? -21.013 -1.225 -5.701 1.00 98.31 96 GLU A N 1
ATOM 730 C CA . GLU A 1 96 ? -20.799 -2.102 -6.852 1.00 98.31 96 GLU A CA 1
ATOM 731 C C . GLU A 1 96 ? -19.336 -2.070 -7.299 1.00 98.31 96 GLU A C 1
ATOM 733 O O . GLU A 1 96 ? -18.722 -3.132 -7.448 1.00 98.31 96 GLU A O 1
ATOM 738 N N . ALA A 1 97 ? -18.746 -0.877 -7.419 1.00 97.88 97 ALA A N 1
ATOM 739 C CA . ALA A 1 97 ? -17.333 -0.723 -7.750 1.00 97.88 97 ALA A CA 1
ATOM 740 C C . ALA A 1 97 ? -16.425 -1.386 -6.704 1.00 97.88 97 ALA A C 1
ATOM 742 O O . ALA A 1 97 ? -15.497 -2.115 -7.068 1.00 97.88 97 ALA A O 1
ATOM 743 N N . PHE A 1 98 ? -16.714 -1.206 -5.411 1.00 98.38 98 PHE A N 1
ATOM 744 C CA . PHE A 1 98 ? -15.947 -1.847 -4.339 1.00 98.38 98 PHE A CA 1
ATOM 745 C C . PHE A 1 98 ? -16.004 -3.380 -4.431 1.00 98.38 98 PHE A C 1
ATOM 747 O O . PHE A 1 98 ? -14.973 -4.060 -4.402 1.00 98.38 98 PHE A O 1
ATOM 754 N N . VAL A 1 99 ? -17.203 -3.948 -4.592 1.00 98.31 99 VAL A N 1
ATOM 755 C CA . VAL A 1 99 ? -17.379 -5.402 -4.726 1.00 98.31 99 VAL A CA 1
ATOM 756 C C . VAL A 1 99 ? -16.699 -5.925 -5.990 1.00 98.31 99 VAL A C 1
ATOM 758 O O . VAL A 1 99 ? -16.097 -7.001 -5.956 1.00 98.31 99 VAL A O 1
ATOM 761 N N . ALA A 1 100 ? -16.748 -5.180 -7.095 1.00 98.00 100 ALA A N 1
ATOM 762 C CA . ALA A 1 100 ? -16.061 -5.544 -8.327 1.00 98.00 100 ALA A CA 1
ATOM 763 C C . ALA A 1 100 ? -14.536 -5.603 -8.139 1.00 98.00 100 ALA A C 1
ATOM 765 O O . ALA A 1 100 ? -13.915 -6.560 -8.604 1.00 98.00 100 ALA A O 1
ATOM 766 N N . LEU A 1 101 ? -13.934 -4.648 -7.417 1.00 97.75 101 LEU A N 1
ATOM 767 C CA . LEU A 1 101 ? -12.503 -4.680 -7.077 1.00 97.75 101 LEU A CA 1
ATOM 768 C C . LEU A 1 101 ? -12.145 -5.952 -6.295 1.00 97.75 101 LEU A C 1
ATOM 770 O O . LEU A 1 101 ? -11.223 -6.674 -6.677 1.00 97.75 101 LEU A O 1
ATOM 774 N N . MET A 1 102 ? -12.922 -6.272 -5.257 1.00 97.50 102 MET A N 1
ATOM 775 C CA . MET A 1 102 ? -12.695 -7.458 -4.423 1.00 97.50 102 MET A CA 1
ATOM 776 C C . MET A 1 102 ? -12.834 -8.769 -5.207 1.00 97.50 102 MET A C 1
ATOM 778 O O . MET A 1 102 ? -12.005 -9.669 -5.068 1.00 97.50 102 MET A O 1
ATOM 782 N N . ARG A 1 103 ? -13.867 -8.889 -6.053 1.00 97.81 103 ARG A N 1
ATOM 783 C CA . ARG A 1 103 ? -14.095 -10.094 -6.870 1.00 97.81 103 ARG A CA 1
ATOM 784 C C . ARG A 1 103 ? -12.967 -10.311 -7.870 1.00 97.81 103 ARG A C 1
ATOM 786 O O . ARG A 1 103 ? -12.414 -11.402 -7.909 1.00 97.81 103 ARG A O 1
ATOM 793 N N . ARG A 1 104 ? -12.565 -9.262 -8.593 1.00 95.88 104 ARG A N 1
ATOM 794 C CA . ARG A 1 104 ? -11.447 -9.338 -9.548 1.00 95.88 104 ARG A CA 1
ATOM 795 C C . ARG A 1 104 ? -10.142 -9.745 -8.861 1.00 95.88 104 ARG A C 1
ATOM 797 O O . ARG A 1 104 ? -9.396 -10.544 -9.415 1.00 95.88 104 ARG A O 1
ATOM 804 N N . GLY A 1 105 ? -9.888 -9.232 -7.654 1.00 94.75 105 GLY A N 1
ATOM 805 C CA . GLY A 1 105 ? -8.730 -9.626 -6.849 1.00 94.75 105 GLY A CA 1
ATOM 806 C C . GLY A 1 105 ? -8.750 -11.108 -6.467 1.00 94.75 105 G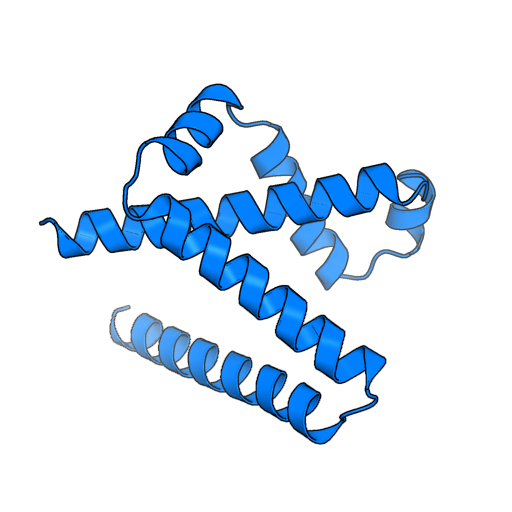LY A C 1
ATOM 807 O O . GLY A 1 105 ? -7.742 -11.794 -6.630 1.00 94.75 105 GLY A O 1
ATOM 808 N N . ARG A 1 106 ? -9.900 -11.622 -6.015 1.00 95.00 106 ARG A N 1
ATOM 809 C CA . ARG A 1 106 ? -10.066 -13.049 -5.700 1.00 95.00 106 ARG A CA 1
ATOM 810 C C . ARG A 1 106 ? -9.833 -13.930 -6.924 1.00 95.00 106 ARG A C 1
ATOM 812 O O . ARG A 1 106 ? -9.043 -14.861 -6.835 1.00 95.00 106 ARG A O 1
ATOM 819 N N . ASP A 1 107 ? -10.473 -13.609 -8.045 1.00 95.44 107 ASP A N 1
ATOM 820 C CA . ASP A 1 107 ? -10.392 -14.418 -9.265 1.00 95.44 107 ASP A CA 1
ATOM 821 C C . ASP A 1 107 ? -8.931 -14.516 -9.755 1.00 95.44 107 ASP A C 1
ATOM 823 O O . ASP A 1 107 ? -8.434 -15.603 -10.041 1.00 95.44 107 ASP A O 1
ATOM 827 N N . TYR A 1 108 ? -8.187 -13.402 -9.727 1.00 92.50 108 TYR A N 1
ATOM 828 C CA . TYR A 1 108 ? -6.758 -13.386 -10.058 1.00 92.50 108 TYR A CA 1
ATOM 829 C C . TYR A 1 108 ? -5.903 -14.271 -9.129 1.00 92.50 108 TYR A C 1
ATOM 831 O O . TYR A 1 108 ? -5.001 -14.982 -9.583 1.00 92.50 108 TYR A O 1
ATOM 839 N N . LEU A 1 109 ? -6.159 -14.227 -7.817 1.00 91.62 109 LEU A N 1
ATOM 840 C CA . LEU A 1 109 ? -5.403 -15.006 -6.831 1.00 91.62 109 LEU A CA 1
ATOM 841 C C . LEU A 1 109 ? -5.723 -16.506 -6.910 1.00 91.62 109 LEU A C 1
ATOM 843 O O . LEU A 1 109 ? -4.815 -17.329 -6.755 1.00 91.62 109 LEU A O 1
ATOM 847 N N . ASP A 1 110 ? -6.974 -16.865 -7.193 1.00 91.94 110 ASP A N 1
ATOM 848 C CA . ASP A 1 110 ? -7.398 -18.254 -7.390 1.00 91.94 110 ASP A CA 1
ATOM 849 C C . ASP A 1 110 ? -6.784 -18.867 -8.656 1.00 91.94 110 ASP A C 1
ATOM 851 O O . ASP A 1 110 ? -6.272 -19.994 -8.613 1.00 91.94 110 ASP A O 1
ATOM 855 N N . ASP A 1 111 ? -6.736 -18.109 -9.753 1.00 89.25 111 ASP A N 1
ATOM 856 C CA . ASP A 1 111 ? -6.061 -18.526 -10.985 1.00 89.25 111 ASP A CA 1
ATOM 857 C C . ASP A 1 111 ? -4.570 -18.781 -10.742 1.00 89.25 111 ASP A C 1
ATOM 859 O O . ASP A 1 111 ? -4.025 -19.812 -11.156 1.00 89.25 111 ASP A O 1
ATOM 863 N N . ARG A 1 112 ? -3.897 -17.878 -10.015 1.00 85.25 112 ARG A N 1
ATOM 864 C CA . ARG A 1 112 ? -2.478 -18.036 -9.670 1.00 85.25 112 ARG A CA 1
ATOM 865 C C . ARG A 1 112 ? -2.237 -19.280 -8.814 1.00 85.25 112 ARG A C 1
ATOM 867 O O . ARG A 1 112 ? -1.291 -20.023 -9.083 1.00 85.25 112 ARG A O 1
ATOM 874 N N . ARG A 1 113 ? -3.070 -19.513 -7.796 1.00 85.94 113 ARG A N 1
ATOM 875 C CA . ARG A 1 113 ? -2.9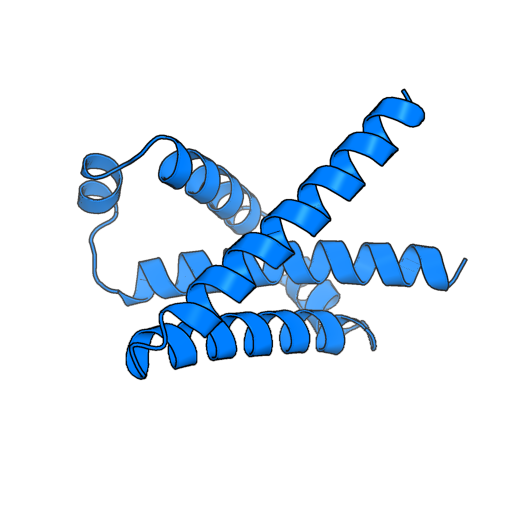81 -20.695 -6.923 1.00 85.94 113 ARG A CA 1
ATOM 876 C C . ARG A 1 113 ? -3.121 -21.985 -7.728 1.00 85.94 113 ARG A C 1
ATOM 878 O O . ARG A 1 113 ? -2.255 -22.850 -7.640 1.00 85.94 113 ARG A O 1
ATOM 885 N N . THR A 1 114 ? -4.131 -22.053 -8.590 1.00 85.56 114 THR A N 1
ATOM 886 C CA . THR A 1 114 ? -4.374 -23.206 -9.471 1.00 85.56 114 THR A CA 1
ATOM 887 C C . THR A 1 114 ? -3.177 -23.488 -10.385 1.00 85.56 114 THR A C 1
ATOM 889 O O . THR A 1 114 ? -2.825 -24.642 -10.631 1.00 85.56 114 THR A O 1
ATOM 892 N N . GLN A 1 115 ? -2.515 -22.450 -10.902 1.00 82.62 115 GLN A N 1
ATOM 893 C CA . GLN A 1 115 ? -1.309 -22.620 -11.719 1.00 82.62 115 GLN A CA 1
ATOM 894 C C . GLN A 1 115 ? -0.101 -23.114 -10.915 1.00 82.62 115 GLN A C 1
ATOM 896 O O . GLN A 1 115 ? 0.674 -23.912 -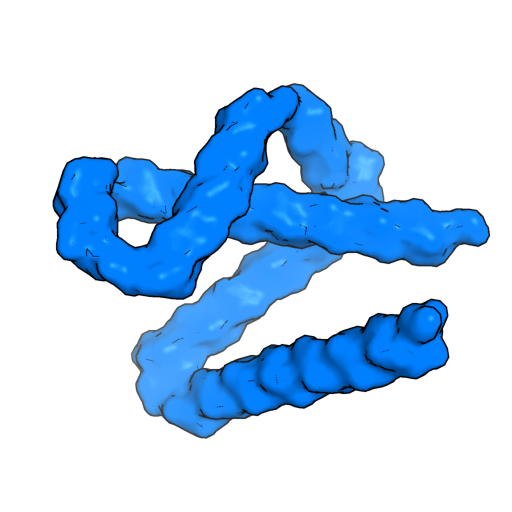11.440 1.00 82.62 115 GLN A O 1
ATOM 901 N N . ALA A 1 116 ? 0.075 -22.645 -9.678 1.00 78.88 116 ALA A N 1
ATOM 902 C CA . ALA A 1 116 ? 1.157 -23.094 -8.804 1.00 78.88 116 ALA A CA 1
ATOM 903 C C . ALA A 1 116 ? 0.993 -24.574 -8.422 1.00 78.88 116 ALA A C 1
ATOM 905 O O . ALA A 1 116 ? 1.953 -25.331 -8.525 1.00 78.88 116 ALA A O 1
ATOM 906 N N . GLU A 1 117 ? -0.227 -24.999 -8.083 1.00 80.75 117 GLU A N 1
ATOM 907 C CA . GLU A 1 117 ? -0.557 -26.398 -7.768 1.00 80.75 117 GLU A CA 1
ATOM 908 C C . GLU A 1 117 ? -0.312 -27.343 -8.954 1.00 80.75 117 GLU A C 1
ATOM 910 O O . GLU A 1 117 ? 0.136 -28.463 -8.760 1.00 80.75 117 GLU A O 1
ATOM 915 N N . ARG A 1 118 ? -0.540 -26.894 -10.196 1.00 75.50 118 ARG A N 1
ATOM 916 C CA . ARG A 1 118 ? -0.257 -27.687 -11.411 1.00 75.50 118 ARG A CA 1
ATOM 917 C C . ARG A 1 118 ? 1.235 -27.850 -11.725 1.00 75.50 118 ARG A C 1
ATOM 919 O O . ARG A 1 118 ? 1.573 -28.653 -12.591 1.00 75.50 118 ARG A O 1
ATOM 926 N N . ARG A 1 119 ? 2.102 -27.034 -11.119 1.00 70.25 119 ARG A N 1
ATOM 927 C CA . ARG A 1 119 ? 3.560 -27.053 -11.331 1.00 70.25 119 ARG A CA 1
ATOM 928 C C . ARG A 1 119 ? 4.316 -27.807 -10.228 1.00 70.25 119 ARG A C 1
ATOM 930 O O . ARG A 1 119 ? 5.509 -28.036 -10.413 1.00 70.25 119 ARG A O 1
ATOM 937 N N . ALA A 1 120 ? 3.652 -28.119 -9.114 1.00 61.53 120 ALA A N 1
ATOM 938 C CA . ALA A 1 120 ? 4.181 -28.889 -7.987 1.00 61.53 120 ALA A CA 1
ATOM 939 C C . ALA A 1 120 ? 3.982 -30.396 -8.208 1.00 61.53 120 ALA A C 1
ATOM 941 O O . ALA A 1 120 ? 4.855 -31.160 -7.742 1.00 61.53 120 ALA A O 1
#

Foldseek 3Di:
DVVVVLVVLLVVLLLLLVLVVVVVCVVVVPDDPVNCVVVDDPVNVVSVVSSVVSVPDDPVVNCCSCPVDPSSVVNNVVNVVLVVQCVVCVVVVVPVSNVVSVVVVVVVVVVVVVVVVVVD

Sequence (120 aa):
LDDHDRLIAYVLGLSHALNIAFFTALAESGEAAPKLAQMSSTTFDAQLDVASRVAQESPELYYEIQSLNDYGAESLEALSQAVERLRAAVLSQDHEAFVALMRRGRDYLDDRRTQAERRA

pLDDT: mean 85.05, std 12.24, range [52.59, 98.5]

Radius of gyration: 16.65 Å; chains: 1; bounding box: 40×38×42 Å